Protein AF-A0A4Q3S7L4-F1 (afdb_monomer)

Mean predicted aligned error: 8.44 Å

Secondary structure (DSSP, 8-state):
--HHHHHHHHHHHHTT-TT--HHHHHHHHHHHHHHHHHHHHHHHTT-PPPPPTTS-----HHHHHHHHHHHHHHHHHHHHHHTSPSSHHHHHHHHHHHHHHHHHHHHHHH---SHHHHHHHHHHHHHHHHHHHHHHHTT-HHHHHHHGGGGGGGGHHHHTSPP--

Radius of gyration: 17.94 Å; Cα contacts (8 Å, |Δi|>4): 155; chains: 1; bounding box: 43×28×60 Å

Sequence (165 aa):
MGLGQKLTHEVSEQLNAEGQDPAHVAMGLAICLGAVAAVTLLGSRQGRQPAAPGAEPSRSQLGKLIWPAITSTGTIAALRVWNAPDGPERGRALALWGATQALGLFWMKRRPEGFRLQLVAALTTAAVTALYARAALAVDEKAARLIAPTGFAGLSSLVARPVEG

Nearest PDB structures (foldseek):
  6wkt-assembly1_A  TM=6.113E-01  e=6.847E+00  Bacillus subtilis subsp. subtilis str. 168

pLDDT: mean 80.08, std 15.17, range [37.66, 95.94]

Solvent-accessible surface area (backbone atoms only — not comparable to full-atom values): 9083 Å² total; per-residue (Å²): 136,56,73,69,58,52,52,54,49,52,52,24,60,71,34,40,35,71,94,55,57,68,68,59,56,50,50,40,50,52,53,50,52,48,53,53,49,50,46,51,58,61,48,63,73,69,59,83,79,75,56,57,93,91,39,75,64,81,77,48,64,61,64,70,51,49,52,60,49,51,52,51,40,45,44,48,22,49,36,21,41,64,49,36,74,92,49,73,52,40,55,52,20,52,50,34,48,52,46,48,54,51,49,50,48,47,47,61,73,67,52,65,74,56,69,70,48,39,50,50,52,17,52,52,49,22,50,44,42,48,50,21,22,58,33,24,49,80,62,31,57,69,29,14,64,55,37,52,74,53,26,57,58,42,52,56,72,69,67,70,58,78,81,91,124

Foldseek 3Di:
DDPVVVVVVVVCVLLVNVPHDPVLLVVLLCVLVVLLVVLVVLLVVLDDDDADVVFDPCPPVCLVVVVVLLSVLLSSLLSSLSNFDDDPLSVQLNVLSSVLSVLSSVCSVVVQDDDVSLVVSLQVNLVSLLSSLVSSCVTPPSSSVSSNVVSRVSCVVVVRDDDDD

Structure (mmCIF, N/CA/C/O backbone):
data_AF-A0A4Q3S7L4-F1
#
_entry.id   AF-A0A4Q3S7L4-F1
#
loop_
_atom_site.group_PDB
_atom_site.id
_atom_site.type_symbol
_atom_site.label_atom_id
_atom_site.label_alt_id
_atom_site.label_comp_id
_atom_site.label_asym_id
_atom_site.label_entity_id
_atom_site.label_seq_id
_atom_site.pdbx_PDB_ins_code
_atom_site.Cartn_x
_atom_site.Cartn_y
_atom_site.Cartn_z
_atom_site.occupancy
_atom_site.B_iso_or_equiv
_atom_site.auth_seq_id
_atom_site.auth_comp_id
_atom_site.auth_asym_id
_atom_site.auth_atom_id
_atom_site.pdbx_PDB_model_num
ATOM 1 N N . MET A 1 1 ? 2.162 12.333 31.906 1.00 59.06 1 MET A N 1
ATOM 2 C CA . MET A 1 1 ? 2.050 11.250 30.903 1.00 59.06 1 MET A CA 1
ATOM 3 C C . MET A 1 1 ? 3.437 10.661 30.685 1.00 59.06 1 MET A C 1
ATOM 5 O O . MET A 1 1 ? 4.344 11.420 30.355 1.00 59.06 1 MET A O 1
ATOM 9 N N . GLY A 1 2 ? 3.631 9.370 30.973 1.00 83.62 2 GLY A N 1
ATOM 10 C CA . GLY A 1 2 ? 4.948 8.720 30.885 1.00 83.62 2 GLY A CA 1
ATOM 11 C C . GLY A 1 2 ? 5.414 8.517 29.437 1.00 83.62 2 GLY A C 1
ATOM 12 O O . GLY A 1 2 ? 4.586 8.444 28.531 1.00 83.62 2 GLY A O 1
ATOM 13 N N . LEU A 1 3 ? 6.729 8.407 29.215 1.00 78.75 3 LEU A N 1
ATOM 14 C CA . LEU A 1 3 ? 7.332 8.227 27.883 1.00 78.75 3 LEU A CA 1
ATOM 15 C C . LEU A 1 3 ? 6.751 7.010 27.135 1.00 78.75 3 LEU A C 1
ATOM 17 O O . LEU A 1 3 ? 6.435 7.109 25.956 1.00 78.75 3 LEU A O 1
ATOM 21 N N . GLY A 1 4 ? 6.524 5.895 27.839 1.00 77.19 4 GLY A N 1
ATOM 22 C CA . GLY A 1 4 ? 5.911 4.693 27.261 1.00 77.19 4 GLY A CA 1
ATOM 23 C C . GLY A 1 4 ? 4.477 4.914 26.771 1.00 77.19 4 GLY A C 1
ATOM 24 O O . GLY A 1 4 ? 4.135 4.485 25.680 1.00 77.19 4 GLY A O 1
ATOM 25 N N . GLN A 1 5 ? 3.655 5.661 27.516 1.00 80.75 5 GLN A N 1
ATOM 26 C CA . GLN A 1 5 ? 2.291 6.000 27.088 1.00 80.75 5 GLN A CA 1
ATOM 27 C C . GLN A 1 5 ? 2.274 6.907 25.856 1.00 80.75 5 GLN A C 1
ATOM 29 O O . GLN A 1 5 ? 1.404 6.744 25.006 1.00 80.75 5 GLN A O 1
ATOM 34 N N . LYS A 1 6 ? 3.224 7.846 25.749 1.00 81.25 6 LYS A N 1
ATOM 35 C CA . LYS A 1 6 ? 3.363 8.690 24.553 1.00 81.25 6 LYS A CA 1
ATOM 36 C C . LYS A 1 6 ? 3.698 7.859 23.321 1.00 81.25 6 LYS A C 1
ATOM 38 O O . LYS A 1 6 ? 3.029 8.008 22.310 1.00 81.25 6 LYS A O 1
ATOM 43 N N . LEU A 1 7 ? 4.660 6.944 23.435 1.00 81.19 7 LEU A N 1
ATOM 44 C CA . LEU A 1 7 ? 5.041 6.063 22.330 1.0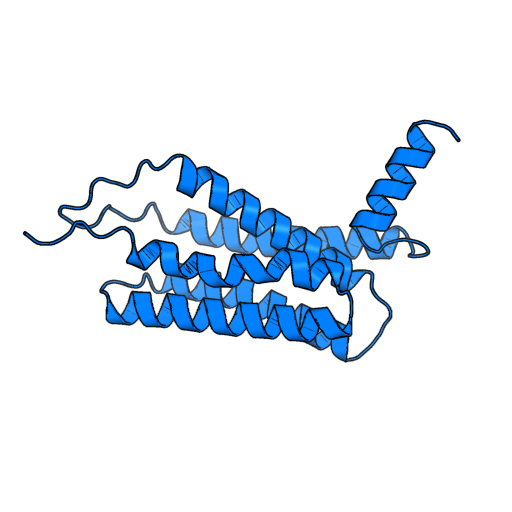0 81.19 7 LEU A CA 1
ATOM 45 C C . LEU A 1 7 ? 3.881 5.163 21.892 1.00 81.19 7 LEU A C 1
ATOM 47 O O . LEU A 1 7 ? 3.612 5.052 20.701 1.00 81.19 7 LEU A O 1
ATOM 51 N N . THR A 1 8 ? 3.149 4.563 22.835 1.00 83.44 8 THR A N 1
ATOM 52 C CA . THR A 1 8 ? 1.983 3.732 22.500 1.00 83.44 8 THR A CA 1
ATOM 53 C C . THR A 1 8 ? 0.882 4.542 21.823 1.00 83.44 8 THR A C 1
ATOM 55 O O . THR A 1 8 ? 0.276 4.064 20.865 1.00 83.44 8 THR A O 1
ATOM 58 N N . HIS A 1 9 ? 0.638 5.769 22.288 1.00 83.56 9 HIS A N 1
ATOM 59 C CA . HIS A 1 9 ? -0.331 6.675 21.677 1.00 83.56 9 HIS A CA 1
ATOM 60 C C . HIS A 1 9 ? 0.088 7.063 20.255 1.00 83.56 9 HIS A C 1
ATOM 62 O O . HIS A 1 9 ? -0.700 6.914 19.331 1.00 83.56 9 HIS A O 1
ATOM 68 N N . GLU A 1 10 ? 1.338 7.486 20.052 1.00 87.12 10 GLU A N 1
ATOM 69 C CA . GLU A 1 10 ? 1.856 7.852 18.727 1.00 87.12 10 GLU A CA 1
ATOM 70 C C . GLU A 1 10 ? 1.791 6.680 17.743 1.00 87.12 10 GLU A C 1
ATOM 72 O O . GLU A 1 10 ? 1.346 6.851 16.610 1.00 87.12 10 GLU A O 1
ATOM 77 N N . VAL A 1 11 ? 2.179 5.474 18.171 1.00 85.31 11 VAL A N 1
ATOM 78 C CA . VAL A 1 11 ? 2.077 4.263 17.341 1.00 85.31 11 VAL A CA 1
ATOM 79 C C . VAL A 1 11 ? 0.618 3.946 17.010 1.00 85.31 11 VAL A C 1
ATOM 81 O O . VAL A 1 11 ? 0.306 3.628 15.862 1.00 85.31 11 VAL A O 1
ATOM 84 N N . SER A 1 12 ? -0.287 4.065 17.984 1.00 85.19 12 SER A N 1
ATOM 85 C CA . SER A 1 12 ? -1.715 3.811 17.763 1.00 85.19 12 SER A CA 1
ATOM 86 C C . SER A 1 12 ? -2.308 4.817 16.779 1.00 85.19 12 SER A C 1
ATOM 88 O O . SER A 1 12 ? -2.974 4.421 15.823 1.00 85.19 12 SER A O 1
ATOM 90 N N . GLU A 1 13 ? -1.991 6.102 16.928 1.00 88.88 13 GLU A N 1
ATOM 91 C CA . GLU A 1 13 ? -2.430 7.153 16.011 1.00 88.88 13 GLU A CA 1
ATOM 92 C C . GLU A 1 13 ? -1.865 6.932 14.597 1.00 88.88 13 GLU A C 1
ATOM 94 O O . GLU A 1 13 ? -2.589 7.029 13.597 1.00 88.88 13 GLU A O 1
ATOM 99 N N . GLN A 1 14 ? -0.574 6.592 14.489 1.00 87.00 14 GLN A N 1
ATOM 100 C CA . GLN A 1 14 ? 0.097 6.327 13.212 1.00 87.00 14 GLN A CA 1
ATOM 101 C C . GLN A 1 14 ? -0.483 5.120 12.476 1.00 87.00 14 GLN A C 1
ATOM 103 O O . GLN A 1 14 ? -0.520 5.130 11.242 1.00 87.00 14 GLN A O 1
ATOM 108 N N . LEU A 1 15 ? -0.978 4.121 13.200 1.00 88.75 15 LEU A N 1
ATOM 109 C CA . LEU A 1 15 ? -1.600 2.929 12.628 1.00 88.75 15 LEU A CA 1
ATOM 110 C C . LEU A 1 15 ? -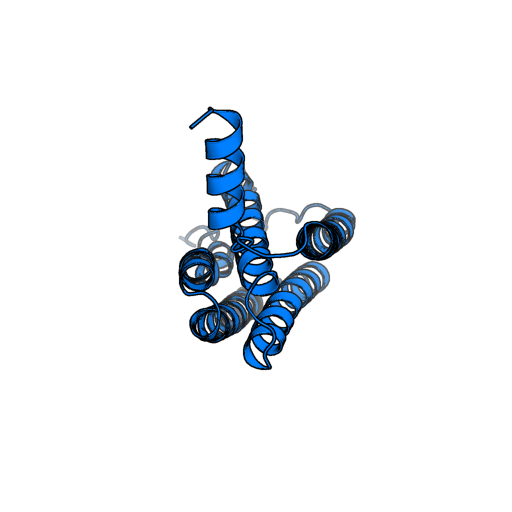3.122 3.030 12.506 1.00 88.75 15 LEU A C 1
ATOM 112 O O . LEU A 1 15 ? -3.729 2.074 12.034 1.00 88.75 15 LEU A O 1
ATOM 116 N N . ASN A 1 16 ? -3.736 4.157 12.884 1.00 91.69 16 ASN A N 1
ATOM 117 C CA . ASN A 1 16 ? -5.196 4.294 12.978 1.00 91.69 16 ASN A CA 1
ATOM 118 C C . ASN A 1 16 ? -5.832 3.233 13.905 1.00 91.69 16 ASN A C 1
ATOM 120 O O . ASN A 1 16 ? -6.913 2.729 13.635 1.00 91.69 16 ASN A O 1
ATOM 124 N N . ALA A 1 17 ? -5.119 2.844 14.962 1.00 87.88 17 ALA A N 1
ATOM 125 C CA . ALA A 1 17 ? -5.445 1.728 15.849 1.00 87.88 17 ALA A CA 1
ATOM 126 C C . ALA A 1 17 ? -6.047 2.164 17.197 1.00 87.88 17 ALA A C 1
ATOM 128 O O . ALA A 1 17 ? -6.259 1.330 18.076 1.00 87.88 17 ALA A O 1
ATOM 129 N N . GLU A 1 18 ? -6.304 3.459 17.397 1.00 85.94 18 GLU A N 1
ATOM 130 C CA . GLU A 1 18 ? -6.940 3.945 18.623 1.00 85.94 18 GLU A CA 1
ATOM 131 C C . GLU A 1 18 ? -8.313 3.286 18.822 1.00 85.94 18 GLU A C 1
ATOM 133 O O . GLU A 1 18 ? -9.172 3.318 17.944 1.00 85.94 18 GLU A O 1
ATOM 138 N N . GLY A 1 19 ? -8.504 2.651 19.981 1.00 82.12 19 GLY A N 1
ATOM 139 C CA . GLY A 1 19 ? -9.745 1.948 20.319 1.00 82.12 19 GLY A CA 1
ATOM 140 C C . GLY A 1 19 ? -9.929 0.579 19.653 1.00 82.12 19 GLY A C 1
ATOM 141 O O . GLY A 1 19 ? -10.952 -0.057 19.893 1.00 82.12 19 GLY A O 1
ATOM 142 N N . GLN A 1 20 ? -8.963 0.105 18.858 1.00 87.31 20 GLN A N 1
ATOM 143 C CA . GLN A 1 20 ? -9.003 -1.227 18.248 1.00 87.31 20 GLN A CA 1
ATOM 144 C C . GLN A 1 20 ? -8.474 -2.310 19.201 1.00 87.31 20 GLN A C 1
ATOM 146 O O . GLN A 1 20 ? -7.591 -2.061 20.024 1.00 87.31 20 GLN A O 1
ATOM 151 N N . ASP A 1 21 ? -8.987 -3.535 19.059 1.00 89.38 21 ASP A N 1
ATOM 152 C CA . ASP A 1 21 ? -8.467 -4.712 19.766 1.00 89.38 21 ASP A CA 1
ATOM 153 C C . ASP A 1 21 ? -7.011 -4.992 19.327 1.00 89.38 21 ASP A C 1
ATOM 155 O O . ASP A 1 21 ? -6.755 -5.120 18.121 1.00 89.38 21 ASP A O 1
ATOM 159 N N . PRO A 1 22 ? -6.042 -5.128 20.257 1.00 86.62 22 PRO A N 1
ATOM 160 C CA . PRO A 1 22 ? -4.669 -5.514 19.935 1.00 86.62 22 PRO A CA 1
ATOM 161 C C . PRO A 1 22 ? -4.557 -6.745 19.026 1.00 86.62 22 PRO A C 1
ATOM 163 O O . PRO A 1 22 ? -3.649 -6.801 18.191 1.00 86.62 22 PRO A O 1
ATOM 166 N N . ALA A 1 23 ? -5.474 -7.713 19.143 1.00 88.38 23 ALA A N 1
ATOM 167 C CA . ALA A 1 23 ? -5.490 -8.892 18.279 1.00 88.38 23 ALA A CA 1
ATOM 168 C C . ALA A 1 23 ? -5.809 -8.543 16.812 1.00 88.38 23 ALA A C 1
ATOM 170 O O . ALA A 1 23 ? -5.176 -9.081 15.900 1.00 88.38 23 ALA A O 1
ATOM 171 N N . HIS A 1 24 ? -6.729 -7.601 16.571 1.00 89.88 24 HIS A N 1
ATOM 172 C CA . HIS A 1 24 ? -7.073 -7.113 15.228 1.00 89.88 24 HIS A CA 1
ATOM 173 C C . HIS A 1 24 ? -5.899 -6.386 14.571 1.00 89.88 24 H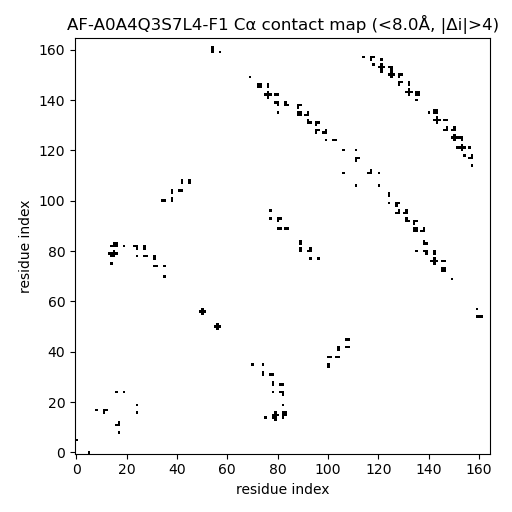IS A C 1
ATOM 175 O O . HIS A 1 24 ? -5.582 -6.634 13.404 1.00 89.88 24 HIS A O 1
ATOM 181 N N . VAL A 1 25 ? -5.210 -5.537 15.339 1.00 90.31 25 VAL A N 1
ATOM 182 C CA . VAL A 1 25 ? -4.021 -4.803 14.877 1.00 90.31 25 VAL A CA 1
ATOM 183 C C . VAL A 1 25 ? -2.884 -5.775 14.552 1.00 90.31 25 VAL A C 1
ATOM 185 O O . VAL A 1 25 ? -2.257 -5.667 13.496 1.00 90.31 25 VAL A O 1
ATOM 188 N N . ALA A 1 26 ? -2.641 -6.760 15.424 1.00 90.50 26 ALA A N 1
ATOM 189 C CA . ALA A 1 26 ? -1.627 -7.790 15.210 1.00 90.50 26 ALA A CA 1
ATOM 190 C C . ALA A 1 26 ? -1.932 -8.656 13.976 1.00 90.50 26 ALA A C 1
ATOM 192 O O . ALA A 1 26 ? -1.027 -8.961 13.198 1.00 90.50 26 ALA A O 1
ATOM 193 N N . MET A 1 27 ? -3.202 -9.005 13.755 1.00 92.50 27 MET A N 1
ATOM 194 C CA . MET A 1 27 ? -3.647 -9.724 12.560 1.00 92.50 27 MET A CA 1
ATOM 195 C C . MET A 1 27 ? -3.414 -8.903 11.287 1.00 92.50 27 MET A C 1
ATOM 197 O O . MET A 1 27 ? -2.837 -9.417 10.327 1.00 92.50 27 MET A O 1
ATOM 201 N N . GLY A 1 28 ? -3.790 -7.622 11.291 1.00 88.69 28 GLY A N 1
ATOM 202 C CA . GLY A 1 28 ? -3.521 -6.711 10.177 1.00 88.69 28 GLY A CA 1
ATOM 203 C C . GLY A 1 28 ? -2.033 -6.620 9.860 1.00 88.69 28 GLY A C 1
ATOM 204 O O . GLY A 1 28 ? -1.636 -6.750 8.698 1.00 88.69 28 GLY A O 1
ATOM 205 N N . LEU A 1 29 ? -1.200 -6.475 10.897 1.00 92.00 29 LEU A N 1
ATOM 206 C CA . LEU A 1 29 ? 0.258 -6.458 10.784 1.00 92.00 29 LEU A CA 1
ATOM 207 C C . LEU A 1 29 ? 0.793 -7.746 10.153 1.00 92.00 29 LEU A C 1
ATOM 209 O O . LEU A 1 29 ? 1.567 -7.683 9.196 1.00 92.00 29 LEU A O 1
ATOM 213 N N . ALA A 1 30 ? 0.346 -8.902 10.644 1.00 91.88 30 ALA A N 1
ATOM 214 C CA . ALA A 1 30 ? 0.751 -10.203 10.127 1.00 91.88 30 ALA A CA 1
ATOM 215 C C . ALA A 1 30 ? 0.361 -10.388 8.651 1.00 91.88 30 ALA A C 1
ATOM 217 O O . ALA A 1 30 ? 1.185 -10.837 7.854 1.00 91.88 30 ALA A O 1
ATOM 218 N N . ILE A 1 31 ? -0.857 -9.996 8.263 1.00 91.31 31 ILE A N 1
ATOM 219 C CA . ILE A 1 31 ? -1.338 -10.097 6.877 1.00 91.31 31 ILE A CA 1
ATOM 220 C C . ILE A 1 31 ? -0.544 -9.167 5.957 1.00 91.31 31 ILE A C 1
ATOM 222 O O . ILE A 1 31 ? -0.063 -9.603 4.908 1.00 91.31 31 ILE A O 1
ATOM 226 N N . CYS A 1 32 ? -0.374 -7.900 6.346 1.00 90.94 32 CYS A N 1
ATOM 227 C CA . CYS A 1 32 ? 0.298 -6.917 5.501 1.00 90.94 32 CYS A CA 1
ATOM 228 C C . CYS A 1 32 ? 1.775 -7.275 5.298 1.00 90.94 32 CYS A C 1
ATOM 230 O O . CYS A 1 32 ? 2.249 -7.347 4.160 1.00 90.94 32 CYS A O 1
ATOM 232 N N . LEU A 1 33 ? 2.488 -7.575 6.390 1.00 90.06 33 LEU A N 1
ATOM 233 C CA . LEU A 1 33 ? 3.884 -8.009 6.319 1.00 90.06 33 LEU A CA 1
ATOM 234 C C . LEU A 1 33 ? 4.022 -9.351 5.597 1.00 90.06 33 LEU A C 1
ATOM 236 O O . LEU A 1 33 ? 4.943 -9.513 4.799 1.00 90.06 33 LEU A O 1
ATOM 240 N N . GLY A 1 34 ? 3.101 -10.290 5.822 1.00 88.88 34 GLY A N 1
ATOM 241 C CA . GLY A 1 34 ? 3.090 -11.591 5.159 1.00 88.88 34 GLY A CA 1
ATOM 242 C C . GLY A 1 34 ? 2.958 -11.476 3.641 1.00 88.88 34 GLY A C 1
ATOM 243 O O . GLY A 1 34 ? 3.729 -12.097 2.910 1.00 88.88 34 GLY A O 1
ATOM 244 N N . ALA A 1 35 ? 2.045 -10.635 3.149 1.00 87.56 35 ALA A N 1
ATOM 245 C CA . ALA A 1 35 ? 1.868 -10.411 1.715 1.00 87.56 35 ALA A CA 1
ATOM 246 C C . ALA A 1 35 ? 3.100 -9.748 1.075 1.00 87.56 35 ALA A C 1
ATOM 248 O O . ALA A 1 35 ? 3.565 -10.180 0.017 1.00 87.56 35 ALA A O 1
ATOM 249 N N . VAL A 1 36 ? 3.670 -8.730 1.726 1.00 86.69 36 VAL A N 1
ATOM 250 C CA . VAL A 1 36 ? 4.894 -8.057 1.257 1.00 86.69 36 VAL A CA 1
ATOM 251 C C . VAL A 1 36 ? 6.084 -9.018 1.244 1.00 86.69 36 VAL A C 1
ATOM 253 O O . VAL A 1 36 ? 6.819 -9.084 0.252 1.00 86.69 36 VAL A O 1
ATOM 256 N N . ALA A 1 37 ? 6.256 -9.805 2.308 1.00 86.75 37 ALA A N 1
ATOM 257 C CA . ALA A 1 37 ? 7.306 -10.811 2.406 1.00 86.75 37 ALA A CA 1
ATOM 258 C C . ALA A 1 37 ? 7.144 -11.890 1.329 1.00 86.75 37 ALA A C 1
ATOM 260 O O . ALA A 1 37 ? 8.120 -12.238 0.664 1.00 86.75 37 ALA A O 1
ATOM 261 N N . ALA A 1 38 ? 5.919 -12.368 1.094 1.00 86.69 38 ALA A N 1
ATOM 262 C CA . ALA A 1 38 ? 5.631 -13.352 0.056 1.00 86.69 38 ALA A CA 1
ATOM 263 C C . ALA A 1 38 ? 6.018 -12.833 -1.336 1.00 86.69 38 ALA A C 1
ATOM 265 O O . ALA A 1 38 ? 6.751 -13.510 -2.059 1.00 86.69 38 ALA A O 1
ATOM 266 N N . VAL A 1 39 ? 5.607 -11.613 -1.695 1.00 83.50 39 VAL A N 1
ATOM 267 C CA . VAL A 1 39 ? 5.983 -10.988 -2.977 1.00 83.50 39 VAL A CA 1
ATOM 268 C C . VAL A 1 39 ? 7.501 -10.838 -3.093 1.00 83.50 39 VAL A C 1
ATOM 270 O O . VAL A 1 39 ? 8.076 -11.193 -4.122 1.00 83.50 39 VAL A O 1
ATOM 273 N N . THR A 1 40 ? 8.164 -10.385 -2.029 1.00 82.19 40 THR A N 1
ATOM 274 C CA . THR A 1 40 ? 9.623 -10.189 -2.004 1.00 82.19 40 THR A CA 1
ATOM 275 C C . THR A 1 40 ? 10.383 -11.507 -2.179 1.00 82.19 40 THR A C 1
ATOM 277 O O . THR A 1 40 ? 11.324 -11.583 -2.970 1.00 82.19 40 THR A O 1
ATOM 280 N N . LEU A 1 41 ? 9.966 -12.568 -1.482 1.00 84.75 41 LEU A N 1
ATOM 281 C CA . LEU A 1 41 ? 10.573 -13.900 -1.577 1.00 84.75 41 LEU A CA 1
ATOM 282 C C . LEU A 1 41 ? 10.342 -14.546 -2.947 1.00 84.75 41 LEU A C 1
ATOM 284 O O . LEU A 1 41 ? 11.229 -15.213 -3.480 1.00 84.75 41 LEU A O 1
ATOM 288 N N . LEU A 1 42 ? 9.160 -14.356 -3.532 1.00 81.25 42 LEU A N 1
ATOM 289 C CA . LEU A 1 42 ? 8.862 -14.853 -4.874 1.00 81.25 42 LEU A CA 1
ATOM 290 C C . LEU A 1 42 ? 9.653 -14.091 -5.945 1.00 81.25 42 LEU A C 1
ATOM 292 O O . LEU A 1 42 ? 10.127 -14.705 -6.902 1.00 81.25 42 LEU A O 1
ATOM 296 N N . GLY A 1 43 ? 9.844 -12.783 -5.762 1.00 71.81 43 GLY A N 1
ATOM 297 C CA . GLY A 1 43 ? 10.646 -11.943 -6.649 1.00 71.81 43 GLY A CA 1
ATOM 298 C C . GLY A 1 43 ? 12.145 -12.246 -6.585 1.00 71.81 43 GLY A C 1
ATOM 299 O O . GLY A 1 43 ? 12.800 -12.344 -7.621 1.00 71.81 43 GLY A O 1
ATOM 300 N N . SER A 1 44 ? 12.704 -12.466 -5.390 1.00 70.00 44 SER A N 1
ATOM 301 C CA . SER A 1 44 ? 14.149 -12.699 -5.211 1.00 70.00 44 SER A CA 1
ATOM 302 C C . SER A 1 44 ? 14.648 -13.990 -5.872 1.00 70.00 44 SER A C 1
ATOM 304 O O . SER A 1 44 ? 15.793 -14.055 -6.326 1.00 70.00 44 SER A O 1
ATOM 306 N N . ARG A 1 45 ? 13.775 -14.996 -6.011 1.00 65.69 45 ARG A N 1
ATOM 307 C CA . ARG A 1 45 ? 14.065 -16.260 -6.709 1.00 65.69 45 ARG A CA 1
ATOM 308 C C . ARG A 1 45 ? 14.256 -16.106 -8.216 1.00 65.69 45 ARG A C 1
ATOM 310 O O . ARG A 1 45 ? 14.801 -17.006 -8.846 1.00 65.69 45 ARG A O 1
ATOM 317 N N . GLN A 1 46 ? 13.830 -14.990 -8.802 1.00 58.25 46 GLN A N 1
ATOM 318 C CA . GLN A 1 46 ? 13.897 -14.787 -10.246 1.00 58.25 46 GLN A CA 1
ATOM 319 C C . GLN A 1 46 ? 15.249 -14.235 -10.725 1.00 58.25 46 GLN A C 1
ATOM 321 O O . GLN A 1 46 ? 15.392 -13.988 -11.912 1.00 58.25 46 GLN A O 1
ATOM 326 N N . GLY A 1 47 ? 16.272 -14.110 -9.875 1.00 50.56 47 GLY A N 1
ATOM 327 C CA . GLY A 1 47 ? 17.611 -13.671 -10.290 1.00 50.56 47 GLY A CA 1
ATOM 328 C C . GLY A 1 47 ? 17.697 -12.170 -10.603 1.00 50.56 47 GLY A C 1
ATOM 329 O O . GLY A 1 47 ? 16.715 -11.521 -10.959 1.00 50.56 47 GLY A O 1
ATOM 330 N N . ARG A 1 48 ? 18.891 -11.585 -10.431 1.00 54.41 48 ARG A N 1
ATOM 331 C CA . ARG A 1 48 ? 19.136 -10.164 -10.729 1.00 54.41 48 ARG A CA 1
ATOM 332 C C . ARG A 1 48 ? 18.930 -9.906 -12.219 1.00 54.41 48 ARG A C 1
ATOM 334 O O . ARG A 1 48 ? 19.501 -10.608 -13.047 1.00 54.41 48 ARG A O 1
ATOM 341 N N . GLN A 1 49 ? 18.149 -8.879 -12.540 1.00 52.75 49 GLN A N 1
ATOM 342 C CA . GLN A 1 49 ? 18.002 -8.384 -13.903 1.00 52.75 49 GLN A CA 1
ATOM 343 C C . GLN A 1 49 ? 19.402 -8.019 -14.438 1.00 52.75 49 GLN A C 1
ATOM 345 O O . GLN A 1 49 ? 20.085 -7.211 -13.797 1.00 52.75 49 GLN A O 1
ATOM 350 N N . PRO A 1 50 ? 19.882 -8.622 -15.540 1.00 45.94 50 PRO A N 1
ATOM 351 C CA . PRO A 1 50 ? 21.094 -8.142 -16.184 1.00 45.94 50 PRO A CA 1
ATOM 352 C C . PRO A 1 50 ? 20.834 -6.714 -16.669 1.00 45.94 50 PRO A C 1
ATOM 354 O O . PRO A 1 50 ? 19.738 -6.401 -17.142 1.00 45.94 50 PRO A O 1
ATOM 357 N N . ALA A 1 51 ? 21.817 -5.830 -16.492 1.00 50.31 51 ALA A N 1
ATOM 358 C CA . ALA A 1 51 ? 21.730 -4.480 -17.030 1.00 50.31 51 ALA A CA 1
ATOM 359 C C . ALA A 1 51 ? 21.487 -4.565 -18.543 1.00 50.31 51 ALA A C 1
ATOM 361 O O . ALA A 1 51 ? 22.049 -5.439 -19.208 1.00 50.31 51 ALA A O 1
ATOM 362 N N . ALA A 1 52 ? 20.630 -3.692 -19.079 1.00 45.41 52 ALA A N 1
ATOM 363 C CA . ALA A 1 52 ? 20.443 -3.615 -20.522 1.00 45.41 52 ALA A CA 1
ATOM 364 C C . ALA A 1 52 ? 21.812 -3.385 -21.200 1.00 45.41 52 ALA A C 1
ATOM 366 O O . ALA A 1 52 ? 22.633 -2.656 -20.636 1.00 45.41 52 ALA A O 1
ATOM 367 N N . PRO A 1 53 ? 22.094 -3.984 -22.372 1.00 38.19 53 PRO A N 1
ATOM 368 C CA . PRO A 1 53 ? 23.353 -3.749 -23.076 1.00 38.19 53 PRO A CA 1
ATOM 369 C C . PRO A 1 53 ? 23.560 -2.243 -23.301 1.00 38.19 53 PRO A C 1
ATOM 371 O O . PRO A 1 53 ? 22.698 -1.588 -23.878 1.00 38.19 53 PRO A O 1
ATOM 374 N N . GLY A 1 54 ? 24.661 -1.686 -22.787 1.00 51.22 54 GLY A N 1
ATOM 375 C CA . GLY A 1 54 ? 24.962 -0.247 -22.854 1.00 51.22 54 GLY A CA 1
ATOM 376 C C . GLY A 1 54 ? 24.373 0.615 -21.728 1.00 51.22 54 GLY A C 1
ATOM 377 O O . GLY A 1 54 ? 24.752 1.776 -21.601 1.00 51.22 54 GLY A O 1
ATOM 378 N N . ALA A 1 55 ? 23.510 0.073 -20.866 1.00 45.56 55 ALA A N 1
ATOM 379 C CA . ALA A 1 55 ? 23.138 0.735 -19.620 1.00 45.56 55 ALA A CA 1
ATOM 380 C C . ALA A 1 55 ? 24.192 0.415 -18.555 1.00 45.56 55 ALA A C 1
ATOM 382 O O . ALA A 1 55 ? 24.444 -0.760 -18.265 1.00 45.56 55 ALA A O 1
ATOM 383 N N . GLU A 1 56 ? 24.785 1.438 -17.929 1.00 45.16 56 GLU A N 1
ATOM 384 C CA . GLU A 1 56 ? 25.492 1.211 -16.670 1.00 45.16 56 GLU A CA 1
ATOM 385 C C . GLU A 1 56 ? 24.526 0.474 -15.733 1.00 45.16 56 GLU A C 1
ATOM 387 O O . GLU A 1 56 ? 23.386 0.925 -15.568 1.00 45.16 56 GLU A O 1
ATOM 392 N N . PRO A 1 57 ? 24.924 -0.667 -15.134 1.00 47.19 57 PRO A N 1
ATOM 393 C CA . PRO A 1 57 ? 24.102 -1.324 -14.134 1.00 47.19 57 PRO A CA 1
ATOM 394 C C . PRO A 1 57 ? 23.815 -0.263 -13.091 1.00 47.19 57 PRO A C 1
ATOM 396 O O . PRO A 1 57 ? 24.756 0.165 -12.426 1.00 47.19 57 PRO A O 1
ATOM 399 N N . SER A 1 58 ? 22.573 0.224 -12.998 1.00 49.84 58 SER A N 1
ATOM 400 C CA . SER A 1 58 ? 22.274 1.372 -12.155 1.00 49.84 58 SER A CA 1
ATOM 401 C C . SER A 1 58 ? 22.563 0.967 -10.714 1.00 49.84 58 SER A C 1
ATOM 403 O O . SER A 1 58 ? 21.729 0.404 -10.004 1.00 49.84 58 SER A O 1
ATOM 405 N N . ARG A 1 59 ? 23.781 1.259 -10.262 1.00 49.56 59 ARG A N 1
ATOM 406 C CA . ARG A 1 59 ? 24.220 1.176 -8.876 1.00 49.56 59 ARG A CA 1
ATOM 407 C C . ARG A 1 59 ? 23.623 2.346 -8.097 1.00 49.56 59 ARG A C 1
ATOM 409 O O . ARG A 1 59 ? 24.222 2.759 -7.111 1.00 49.56 59 ARG A O 1
ATOM 416 N N . SER A 1 60 ? 22.487 2.908 -8.528 1.00 53.62 60 SER A N 1
ATOM 417 C CA . SER A 1 60 ? 21.912 4.066 -7.866 1.00 53.62 60 SER A CA 1
ATOM 418 C C . SER A 1 60 ? 21.506 3.612 -6.465 1.00 53.62 60 SER A C 1
ATOM 420 O O . SER A 1 60 ? 20.579 2.826 -6.256 1.00 53.62 60 SER A O 1
ATOM 422 N N . GLN A 1 61 ? 22.296 4.032 -5.477 1.00 57.53 61 GLN A N 1
ATOM 423 C CA . GLN A 1 61 ? 21.996 3.805 -4.066 1.00 57.53 61 GLN A CA 1
ATOM 424 C C . GLN A 1 61 ? 20.598 4.351 -3.748 1.00 57.53 61 GLN A C 1
ATOM 426 O O . GLN A 1 61 ? 19.872 3.749 -2.964 1.00 57.53 61 GLN A O 1
ATOM 431 N N . LEU A 1 62 ? 20.183 5.399 -4.471 1.00 58.75 62 LEU A N 1
ATOM 432 C CA . LEU A 1 62 ? 18.831 5.940 -4.472 1.00 58.75 62 LEU A CA 1
ATOM 433 C C . LEU A 1 62 ? 17.765 4.876 -4.788 1.00 58.75 62 LEU A C 1
ATOM 435 O O . LEU A 1 62 ? 16.835 4.715 -4.009 1.00 58.75 62 LEU A O 1
ATOM 439 N N . GLY A 1 63 ? 17.906 4.092 -5.864 1.00 62.09 63 GLY A N 1
ATOM 440 C CA . GLY A 1 63 ? 16.932 3.049 -6.217 1.00 62.09 63 GLY A CA 1
ATOM 441 C C . GLY A 1 63 ? 16.849 1.924 -5.179 1.00 62.09 63 GLY A C 1
ATOM 442 O O . GLY A 1 63 ? 15.770 1.391 -4.920 1.00 62.09 63 GLY A O 1
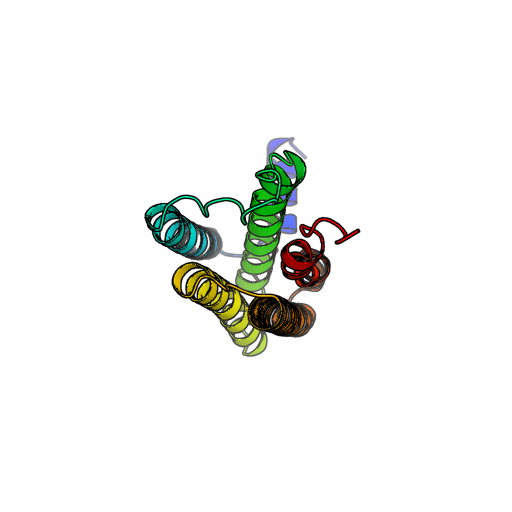ATOM 443 N N . LYS A 1 64 ? 17.974 1.606 -4.523 1.00 65.25 64 LYS A N 1
ATOM 444 C CA . LYS A 1 64 ? 18.025 0.626 -3.423 1.00 65.25 64 LYS A CA 1
ATOM 445 C C . LYS A 1 64 ? 17.365 1.127 -2.135 1.00 65.25 64 LYS A C 1
ATOM 447 O O . LYS A 1 64 ? 16.944 0.300 -1.336 1.00 65.25 64 LYS A O 1
ATOM 452 N N . LEU A 1 65 ? 17.283 2.442 -1.934 1.00 71.56 65 LEU A N 1
ATOM 453 C CA . LEU A 1 65 ? 16.668 3.072 -0.759 1.00 71.56 65 LEU A CA 1
ATOM 454 C C . LEU A 1 65 ? 15.189 3.412 -0.986 1.00 71.56 65 LEU A C 1
ATOM 456 O O . LEU A 1 65 ? 14.369 3.245 -0.085 1.00 71.56 65 LEU A O 1
ATOM 460 N N . ILE A 1 66 ? 14.836 3.838 -2.200 1.00 75.12 66 ILE A N 1
ATOM 461 C CA . ILE A 1 66 ? 13.473 4.235 -2.568 1.00 75.12 66 ILE A CA 1
ATOM 462 C C . ILE A 1 66 ? 12.518 3.037 -2.526 1.00 75.12 66 ILE A C 1
ATOM 464 O O . ILE A 1 66 ? 11.400 3.171 -2.032 1.00 75.12 66 ILE A O 1
ATOM 468 N N . TRP A 1 67 ? 12.946 1.854 -2.982 1.00 76.12 67 TRP A N 1
ATOM 469 C CA . TRP A 1 67 ? 12.069 0.678 -3.008 1.00 76.12 67 TRP A CA 1
ATOM 470 C C . TRP A 1 67 ? 11.602 0.209 -1.619 1.00 76.12 67 TRP A C 1
ATOM 472 O O . TRP A 1 67 ? 10.389 0.059 -1.429 1.00 76.12 67 TRP A O 1
ATOM 482 N N . PRO A 1 68 ? 12.501 0.019 -0.631 1.00 80.94 68 PRO A N 1
ATOM 483 C CA . PRO A 1 68 ? 12.103 -0.256 0.746 1.00 80.94 68 PRO A CA 1
ATOM 484 C C . PRO A 1 68 ? 11.221 0.845 1.338 1.00 80.94 68 PRO A C 1
ATOM 486 O O . PRO A 1 68 ? 10.240 0.528 2.002 1.00 80.94 68 PRO A O 1
ATOM 489 N N . ALA A 1 69 ? 11.520 2.121 1.069 1.00 83.00 69 ALA A N 1
ATOM 490 C CA . ALA A 1 69 ? 10.718 3.235 1.573 1.00 83.00 69 ALA A CA 1
ATOM 491 C C . ALA A 1 69 ? 9.274 3.184 1.048 1.00 83.00 69 ALA A C 1
ATOM 493 O O . ALA A 1 69 ? 8.341 3.187 1.845 1.00 83.00 69 ALA A O 1
ATOM 494 N N . ILE A 1 70 ? 9.083 3.038 -0.268 1.00 84.00 70 ILE A N 1
ATOM 495 C CA . ILE A 1 70 ? 7.752 2.919 -0.888 1.00 84.00 70 ILE A CA 1
ATOM 496 C C . ILE A 1 70 ? 6.987 1.720 -0.325 1.00 84.00 70 ILE A C 1
ATOM 498 O O . ILE A 1 70 ? 5.807 1.836 0.004 1.00 84.00 70 ILE A O 1
ATOM 502 N N . THR A 1 71 ? 7.662 0.579 -0.190 1.00 85.81 71 THR A N 1
ATOM 503 C CA . THR A 1 71 ? 7.056 -0.647 0.344 1.00 85.81 71 THR A CA 1
ATOM 504 C C . THR A 1 71 ? 6.592 -0.452 1.787 1.00 85.81 71 THR A C 1
ATOM 506 O O . THR A 1 71 ? 5.458 -0.794 2.126 1.00 85.81 71 THR A O 1
ATOM 509 N N . SER A 1 72 ? 7.434 0.148 2.630 1.00 86.50 72 SER A N 1
ATOM 510 C CA . SER A 1 72 ? 7.098 0.462 4.020 1.00 86.50 72 SER A CA 1
ATOM 511 C C . SER A 1 72 ? 5.928 1.437 4.106 1.00 86.50 72 SER A C 1
ATOM 513 O O . SER A 1 72 ? 4.958 1.168 4.811 1.00 86.50 72 SER A O 1
ATOM 515 N N . THR A 1 73 ? 5.966 2.527 3.337 1.00 89.12 73 THR A N 1
ATOM 516 C CA . THR A 1 73 ? 4.879 3.510 3.286 1.00 89.12 73 THR A CA 1
ATOM 517 C C . THR A 1 73 ? 3.564 2.871 2.844 1.00 89.12 73 THR A C 1
ATOM 519 O O . THR A 1 73 ? 2.532 3.105 3.472 1.00 89.12 73 THR A O 1
ATOM 522 N N . GLY A 1 74 ? 3.588 2.016 1.818 1.00 88.75 74 GLY A N 1
ATOM 523 C CA . GLY A 1 74 ? 2.394 1.310 1.359 1.00 88.75 74 GLY A CA 1
ATOM 524 C C . GLY A 1 74 ? 1.869 0.278 2.355 1.00 88.75 74 GLY A C 1
ATOM 525 O O . GLY A 1 74 ? 0.660 0.103 2.470 1.00 88.75 74 GLY A O 1
ATOM 526 N N . THR A 1 75 ? 2.754 -0.352 3.127 1.00 91.06 75 THR A N 1
ATOM 527 C CA . THR A 1 75 ? 2.370 -1.271 4.209 1.00 91.06 75 THR A CA 1
ATOM 528 C C . THR A 1 75 ? 1.695 -0.516 5.351 1.00 91.06 75 THR A C 1
ATOM 530 O O . THR A 1 75 ? 0.641 -0.932 5.822 1.00 91.06 75 THR A O 1
ATOM 533 N N . ILE A 1 76 ? 2.253 0.627 5.764 1.00 93.12 76 ILE A N 1
ATOM 534 C CA . ILE A 1 76 ? 1.651 1.487 6.794 1.00 93.12 76 ILE A CA 1
ATOM 535 C C . ILE A 1 76 ? 0.285 1.999 6.324 1.00 93.12 76 ILE A C 1
ATOM 537 O O . ILE A 1 76 ? -0.679 1.939 7.082 1.00 93.12 76 ILE A O 1
ATOM 541 N N . ALA A 1 77 ? 0.168 2.447 5.070 1.00 92.56 77 ALA A N 1
ATOM 542 C CA . ALA A 1 77 ? -1.109 2.880 4.506 1.00 92.56 77 ALA A CA 1
ATOM 543 C C . ALA A 1 77 ? -2.163 1.756 4.535 1.00 92.56 77 ALA A C 1
ATOM 545 O O . ALA A 1 77 ? -3.302 1.991 4.936 1.00 92.56 77 ALA A O 1
ATOM 546 N N . ALA A 1 78 ? -1.784 0.524 4.184 1.00 92.88 78 ALA A N 1
ATOM 547 C CA . ALA A 1 78 ? -2.681 -0.628 4.255 1.00 92.88 78 ALA A CA 1
ATOM 548 C C . ALA A 1 78 ? -3.104 -0.956 5.693 1.00 92.88 78 ALA A C 1
ATOM 550 O O . ALA A 1 78 ? -4.279 -1.231 5.927 1.00 92.88 78 ALA A O 1
ATOM 551 N N . LEU A 1 79 ? -2.186 -0.858 6.660 1.00 93.94 79 LEU A N 1
ATOM 552 C CA . LEU A 1 79 ? -2.492 -1.062 8.079 1.00 93.94 79 LEU A CA 1
ATOM 553 C C . LEU A 1 79 ? -3.460 -0.014 8.623 1.00 93.94 79 LEU A C 1
ATOM 555 O O . LEU A 1 79 ? -4.399 -0.358 9.338 1.00 93.94 79 LEU A O 1
ATOM 559 N N . ARG A 1 80 ? -3.284 1.252 8.237 1.00 95.69 80 ARG A N 1
ATOM 560 C CA . ARG A 1 80 ? -4.220 2.322 8.600 1.00 95.69 80 ARG A CA 1
ATOM 561 C C . ARG A 1 80 ? -5.625 2.073 8.056 1.00 95.69 80 ARG A C 1
ATOM 563 O O . ARG A 1 80 ? -6.602 2.286 8.770 1.00 95.69 80 ARG A O 1
ATOM 570 N N . VAL A 1 81 ? -5.722 1.593 6.814 1.00 94.75 81 VAL A N 1
ATOM 571 C CA . VAL A 1 81 ? -6.997 1.185 6.205 1.00 94.75 81 VAL A CA 1
ATOM 572 C C . VAL A 1 81 ? -7.574 -0.031 6.933 1.00 94.75 81 VAL A C 1
ATOM 574 O O . VAL A 1 81 ? -8.760 -0.043 7.226 1.00 94.75 81 VAL A O 1
ATOM 577 N N . TRP A 1 82 ? -6.762 -1.035 7.271 1.00 94.62 82 TRP A N 1
ATOM 578 C CA . TRP A 1 82 ? -7.198 -2.229 8.005 1.00 94.62 82 TRP A CA 1
ATOM 579 C C . TRP A 1 82 ? -7.817 -1.906 9.372 1.00 94.62 82 TRP A C 1
ATOM 581 O O . TRP A 1 82 ? -8.835 -2.491 9.744 1.00 94.62 82 TRP A O 1
ATOM 591 N N . ASN A 1 83 ? -7.223 -0.960 10.100 1.00 94.38 83 ASN A N 1
ATOM 592 C CA . ASN A 1 83 ? -7.701 -0.540 11.417 1.00 94.38 83 ASN A CA 1
ATOM 593 C C . ASN A 1 83 ? -8.866 0.470 11.360 1.00 94.38 83 ASN A C 1
ATOM 595 O O . ASN A 1 83 ? -9.404 0.846 12.400 1.00 94.38 83 ASN A O 1
ATOM 599 N N . ALA A 1 84 ? -9.283 0.904 10.167 1.00 92.06 84 ALA A N 1
ATOM 600 C CA . ALA A 1 84 ? -10.455 1.756 10.006 1.00 92.06 84 ALA A CA 1
ATOM 601 C C . ALA A 1 84 ? -11.773 0.975 10.233 1.00 92.06 84 ALA A C 1
ATOM 603 O O . ALA A 1 84 ? -11.791 -0.258 10.093 1.00 92.06 84 ALA A O 1
ATOM 604 N N . PRO A 1 85 ? -12.890 1.671 10.536 1.00 87.88 85 PRO A N 1
ATOM 605 C CA . PRO A 1 85 ? -14.187 1.040 10.782 1.00 87.88 85 PRO A CA 1
ATOM 606 C C . PRO A 1 85 ? -14.622 0.063 9.680 1.00 87.88 85 PRO A C 1
ATOM 608 O O . PRO A 1 85 ? -14.309 0.247 8.500 1.00 87.88 85 PRO A O 1
ATOM 611 N N . ASP A 1 86 ? -15.366 -0.979 10.067 1.00 87.69 86 ASP A N 1
ATOM 612 C CA . ASP A 1 86 ? -15.930 -1.953 9.129 1.00 87.69 86 ASP A CA 1
ATOM 613 C C . ASP A 1 86 ? -16.817 -1.270 8.084 1.00 87.69 86 ASP A C 1
ATOM 615 O O . ASP A 1 86 ? -17.728 -0.508 8.401 1.00 87.69 86 ASP A O 1
ATOM 619 N N . GLY A 1 87 ? -16.564 -1.571 6.810 1.00 89.19 87 GLY A N 1
ATOM 620 C CA . GLY A 1 87 ? -17.353 -1.038 5.711 1.00 89.19 87 GLY A CA 1
ATOM 621 C C . GLY A 1 87 ? -16.908 -1.555 4.343 1.00 89.19 87 GLY A C 1
ATOM 622 O O . GLY A 1 87 ? -15.781 -2.042 4.186 1.00 89.19 87 GLY A O 1
ATOM 623 N N . PRO A 1 88 ? -17.774 -1.434 3.320 1.00 91.44 88 PRO A N 1
ATOM 624 C CA . PRO A 1 88 ? -17.461 -1.877 1.963 1.00 91.44 88 PRO A CA 1
ATOM 625 C C . PRO A 1 88 ? -16.266 -1.123 1.365 1.00 91.44 88 PRO A C 1
ATOM 627 O O . PRO A 1 88 ? -15.491 -1.707 0.608 1.00 91.44 88 PRO A O 1
ATOM 630 N N . GLU A 1 89 ? -16.068 0.145 1.736 1.00 92.19 89 GLU A N 1
ATOM 631 C CA . GLU A 1 89 ? -14.941 0.954 1.257 1.00 92.19 89 GLU A CA 1
ATOM 632 C C . GLU A 1 89 ? -13.593 0.448 1.778 1.00 92.19 89 GLU A C 1
ATOM 634 O O . GLU A 1 89 ? -12.628 0.375 1.015 1.00 92.19 89 GLU A O 1
ATOM 639 N N . ARG A 1 90 ? -13.534 -0.021 3.032 1.00 94.06 90 ARG A N 1
ATOM 640 C CA . ARG A 1 90 ? -12.325 -0.650 3.578 1.00 94.06 90 ARG A CA 1
ATOM 641 C C . ARG A 1 90 ? -11.947 -1.898 2.785 1.00 94.06 90 ARG A C 1
ATOM 643 O O . ARG A 1 90 ? -10.792 -2.064 2.398 1.00 94.06 90 ARG A O 1
ATOM 650 N N . GLY A 1 91 ? -12.931 -2.755 2.506 1.00 94.69 91 GLY A N 1
ATOM 651 C CA . GLY A 1 91 ? -12.734 -3.958 1.697 1.00 94.69 91 GLY A CA 1
ATOM 652 C C . GLY A 1 91 ? -12.235 -3.637 0.286 1.00 94.69 91 GLY A C 1
ATOM 653 O O . GLY A 1 91 ? -11.280 -4.255 -0.181 1.00 94.69 91 GLY A O 1
ATOM 654 N N . ARG A 1 92 ? -12.820 -2.624 -0.369 1.00 95.00 92 ARG A N 1
ATOM 655 C CA . ARG A 1 92 ? -12.382 -2.146 -1.694 1.00 95.00 92 ARG A CA 1
ATOM 656 C C . ARG A 1 92 ? -10.945 -1.629 -1.674 1.00 95.00 92 ARG A C 1
ATOM 658 O O . ARG A 1 92 ? -10.160 -2.002 -2.544 1.00 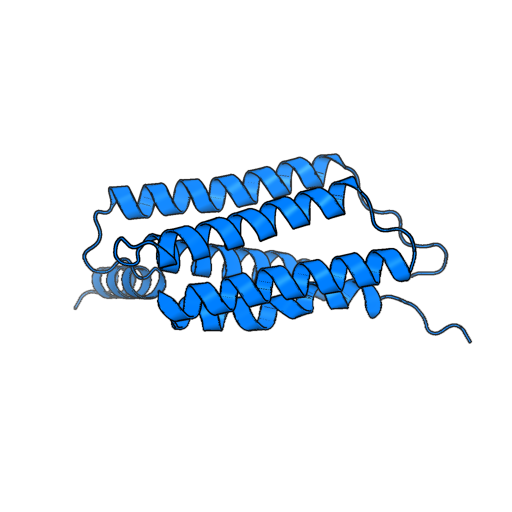95.00 92 ARG A O 1
ATOM 665 N N . ALA A 1 93 ? -10.588 -0.811 -0.686 1.00 95.19 93 ALA A N 1
ATOM 666 C CA . ALA A 1 93 ? -9.239 -0.274 -0.547 1.00 95.19 93 ALA A CA 1
ATOM 667 C C . ALA A 1 93 ? -8.202 -1.390 -0.318 1.00 95.19 93 ALA A C 1
ATOM 669 O O . ALA A 1 93 ? -7.184 -1.424 -1.008 1.00 95.19 93 ALA A O 1
ATOM 670 N N . LEU A 1 94 ? -8.481 -2.349 0.572 1.00 95.94 94 LEU A N 1
ATOM 671 C CA . LEU A 1 94 ? -7.598 -3.499 0.811 1.00 95.94 94 LEU A CA 1
ATOM 672 C C . LEU A 1 94 ? -7.501 -4.433 -0.403 1.00 95.94 94 LEU A C 1
ATOM 674 O O . LEU A 1 94 ? -6.421 -4.948 -0.686 1.00 95.94 94 LEU A O 1
ATOM 678 N N . ALA A 1 95 ? -8.588 -4.622 -1.155 1.00 95.50 95 ALA A N 1
ATOM 679 C CA . ALA A 1 95 ? -8.566 -5.398 -2.394 1.00 95.50 95 ALA A CA 1
ATOM 680 C C . ALA A 1 95 ? -7.685 -4.734 -3.465 1.00 95.50 95 ALA A C 1
ATOM 682 O O . ALA A 1 95 ? -6.900 -5.413 -4.126 1.00 95.50 95 ALA A O 1
ATOM 683 N N . LEU A 1 96 ? -7.767 -3.406 -3.608 1.00 95.19 96 LEU A N 1
ATOM 684 C CA . LEU A 1 96 ? -6.914 -2.642 -4.523 1.00 95.19 96 LEU A CA 1
ATOM 685 C C . LEU A 1 96 ? -5.446 -2.655 -4.087 1.00 95.19 96 LEU A C 1
ATOM 687 O O . LEU A 1 96 ? -4.568 -2.802 -4.935 1.00 95.19 96 LEU A O 1
ATOM 691 N N . TRP A 1 97 ? -5.169 -2.580 -2.785 1.00 94.12 97 TRP A N 1
ATOM 692 C CA . TRP A 1 97 ? -3.821 -2.796 -2.257 1.00 94.12 97 TRP A CA 1
ATOM 693 C C . TRP A 1 97 ? -3.317 -4.223 -2.535 1.00 94.12 97 TRP A C 1
ATOM 695 O O . TRP A 1 97 ? -2.198 -4.417 -2.996 1.00 94.12 97 TRP A O 1
ATOM 705 N N . GLY A 1 98 ? -4.150 -5.250 -2.366 1.00 93.69 98 GLY A N 1
ATOM 706 C CA . GLY A 1 98 ? -3.795 -6.611 -2.780 1.00 93.69 98 GLY A CA 1
ATOM 707 C C . GLY A 1 98 ? -3.497 -6.708 -4.284 1.00 93.69 98 GLY A C 1
ATOM 708 O O . GLY A 1 98 ? -2.562 -7.397 -4.699 1.00 93.69 98 GLY A O 1
ATOM 709 N N . ALA A 1 99 ? -4.242 -5.967 -5.108 1.00 93.44 99 ALA A N 1
ATOM 710 C CA . ALA A 1 99 ? -4.019 -5.902 -6.547 1.00 93.44 99 ALA A CA 1
ATOM 711 C C . ALA A 1 99 ? -2.676 -5.246 -6.913 1.00 93.44 99 ALA A C 1
ATOM 713 O O . ALA A 1 99 ? -2.039 -5.710 -7.860 1.00 93.44 99 ALA A O 1
ATOM 714 N N . THR A 1 100 ? -2.193 -4.237 -6.171 1.00 89.31 100 THR A N 1
ATOM 715 C CA . THR A 1 100 ? -0.850 -3.669 -6.418 1.00 89.31 100 THR A CA 1
ATOM 716 C C . THR A 1 100 ? 0.244 -4.707 -6.160 1.00 89.31 100 THR A C 1
ATOM 718 O O . THR A 1 100 ? 1.152 -4.855 -6.981 1.00 89.31 100 THR A O 1
ATOM 721 N N . GLN A 1 101 ? 0.122 -5.495 -5.087 1.00 90.44 101 GLN A N 1
ATOM 722 C CA . GLN A 1 101 ? 1.052 -6.582 -4.763 1.00 90.44 101 GLN A CA 1
ATOM 723 C C . GLN A 1 101 ? 1.063 -7.668 -5.855 1.00 90.44 101 GLN A C 1
ATOM 725 O O . GLN A 1 101 ? 2.130 -8.096 -6.310 1.00 90.44 101 GLN A O 1
ATOM 730 N N . ALA A 1 102 ? -0.120 -8.079 -6.324 1.00 90.00 102 ALA A N 1
ATOM 731 C CA . ALA A 1 102 ? -0.265 -9.060 -7.398 1.00 90.00 102 ALA A CA 1
ATOM 732 C C . ALA A 1 102 ? 0.291 -8.547 -8.738 1.00 90.00 102 ALA A C 1
ATOM 734 O O . ALA A 1 102 ? 0.972 -9.286 -9.452 1.00 90.00 102 ALA A O 1
ATOM 735 N N . LEU A 1 103 ? 0.050 -7.274 -9.060 1.00 89.00 103 LEU A N 1
ATOM 736 C CA . LEU A 1 103 ? 0.564 -6.632 -10.267 1.00 89.00 103 LEU A CA 1
ATOM 737 C C . LEU A 1 103 ? 2.096 -6.525 -10.241 1.00 89.00 103 LEU A C 1
ATOM 739 O O . LEU A 1 103 ? 2.747 -6.799 -11.249 1.00 89.00 103 LEU A O 1
ATOM 743 N N . GLY A 1 104 ? 2.683 -6.205 -9.083 1.00 85.44 104 GLY A N 1
ATOM 744 C CA . GLY A 1 104 ? 4.134 -6.228 -8.891 1.00 85.44 104 GLY A CA 1
ATOM 745 C C . GLY A 1 104 ? 4.724 -7.612 -9.168 1.00 85.44 104 GLY A C 1
ATOM 746 O O . GLY A 1 104 ? 5.677 -7.744 -9.939 1.00 85.44 104 GLY A O 1
ATOM 747 N N . LEU A 1 105 ? 4.110 -8.666 -8.623 1.00 85.81 105 LEU A N 1
ATOM 748 C CA . LEU A 1 105 ? 4.517 -10.049 -8.887 1.00 85.81 105 LEU A CA 1
ATOM 749 C C . LEU A 1 105 ? 4.369 -10.438 -10.366 1.00 85.81 105 LEU A C 1
ATOM 751 O O . LEU A 1 105 ? 5.249 -11.100 -10.925 1.00 85.81 105 LEU A O 1
ATOM 755 N N . PHE A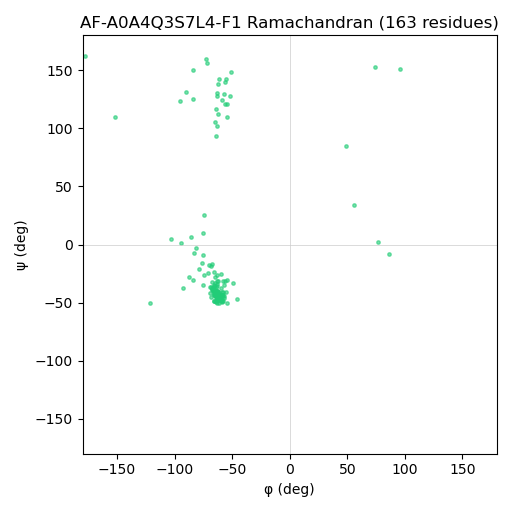 1 106 ? 3.283 -10.006 -11.008 1.00 88.88 106 PHE A N 1
ATOM 756 C CA . PHE A 1 106 ? 3.050 -10.219 -12.433 1.00 88.88 106 PHE A CA 1
ATOM 757 C C . PHE A 1 106 ? 4.166 -9.602 -13.285 1.00 88.88 106 PHE A C 1
ATOM 759 O O . PHE A 1 106 ? 4.741 -10.296 -14.128 1.00 88.88 106 PHE A O 1
ATOM 766 N N . TRP A 1 107 ? 4.524 -8.339 -13.039 1.00 83.94 107 TRP A N 1
ATOM 767 C CA . TRP A 1 107 ? 5.581 -7.662 -13.794 1.00 83.94 107 TRP A CA 1
ATOM 768 C C . TRP A 1 107 ? 6.971 -8.230 -13.514 1.00 83.94 107 TRP A C 1
ATOM 770 O O . TRP A 1 107 ? 7.751 -8.377 -14.458 1.00 83.94 107 TRP A O 1
ATOM 780 N N . MET A 1 108 ? 7.257 -8.64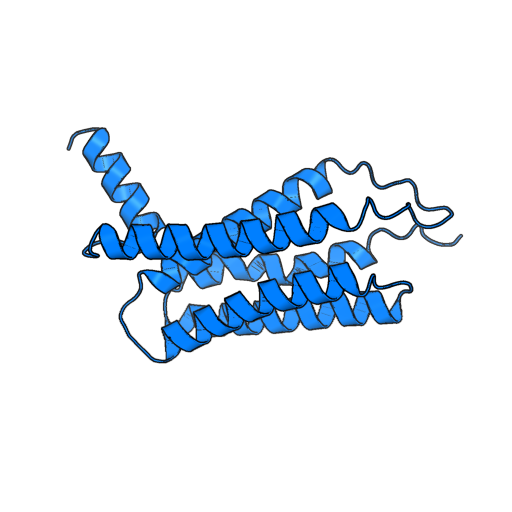0 -12.273 1.00 80.12 108 MET A N 1
ATOM 781 C CA . MET A 1 108 ? 8.491 -9.369 -11.954 1.00 80.12 108 MET A CA 1
ATOM 782 C C . MET A 1 108 ? 8.599 -10.657 -12.780 1.00 80.12 108 MET A C 1
ATOM 784 O O . MET A 1 108 ? 9.607 -10.867 -13.455 1.00 80.12 108 MET A O 1
ATOM 788 N N . LYS A 1 109 ? 7.527 -11.462 -12.830 1.00 83.50 109 LYS A N 1
ATOM 789 C CA . LYS A 1 109 ? 7.495 -12.708 -13.612 1.00 83.50 109 LYS A CA 1
ATOM 790 C C . LYS A 1 109 ? 7.592 -12.460 -15.116 1.00 83.50 109 LYS A C 1
ATOM 792 O O . LYS A 1 109 ? 8.270 -13.213 -15.811 1.00 83.50 109 LYS A O 1
ATOM 797 N N . ARG A 1 110 ? 6.886 -11.450 -15.634 1.00 83.75 110 ARG A N 1
ATOM 798 C CA . ARG A 1 110 ? 6.810 -11.202 -17.080 1.00 83.75 110 ARG A CA 1
ATOM 799 C C . ARG A 1 110 ? 8.085 -10.589 -17.649 1.00 83.75 110 ARG A C 1
ATOM 801 O O . ARG A 1 110 ? 8.318 -10.787 -18.841 1.00 83.75 110 ARG A O 1
ATOM 808 N N . ARG A 1 111 ? 8.853 -9.879 -16.808 1.00 77.38 111 ARG A N 1
ATOM 809 C CA . ARG A 1 111 ? 10.072 -9.128 -17.141 1.00 77.38 111 ARG A CA 1
ATOM 810 C C . ARG A 1 111 ? 9.872 -8.226 -18.363 1.00 77.38 111 ARG A C 1
ATOM 812 O O . ARG A 1 111 ? 10.156 -8.641 -19.482 1.00 77.38 111 ARG A O 1
ATOM 819 N N . PRO A 1 112 ? 9.337 -7.007 -18.185 1.00 72.50 112 PRO A N 1
ATOM 820 C CA . PRO A 1 112 ? 9.061 -6.114 -19.300 1.00 72.50 112 PRO A CA 1
ATOM 821 C C . PRO A 1 112 ? 10.351 -5.706 -20.035 1.00 72.50 112 PRO A C 1
ATOM 823 O O . PRO A 1 112 ? 11.096 -4.831 -19.588 1.00 72.50 112 PRO A O 1
ATOM 826 N N . GLU A 1 113 ? 10.599 -6.342 -21.179 1.00 74.94 113 GLU A N 1
ATOM 827 C CA . GLU A 1 113 ? 11.686 -6.024 -22.105 1.00 74.94 113 GLU A CA 1
ATOM 828 C C . GLU A 1 113 ? 11.155 -5.097 -23.213 1.00 74.94 113 GLU A C 1
ATOM 830 O O . GLU A 1 113 ? 10.174 -5.403 -23.891 1.00 74.94 113 GLU A O 1
ATOM 835 N N . GLY A 1 114 ? 11.777 -3.924 -23.366 1.00 73.75 114 GLY A N 1
ATOM 836 C CA . GLY A 1 114 ? 11.395 -2.916 -24.360 1.00 73.75 114 GLY A CA 1
ATOM 837 C C . GLY A 1 114 ? 10.463 -1.811 -23.842 1.00 73.75 114 GLY A C 1
ATOM 838 O O . GLY A 1 114 ? 9.649 -2.000 -22.938 1.00 73.75 114 GLY A O 1
ATOM 839 N N . PHE A 1 115 ? 10.574 -0.630 -24.459 1.00 77.44 115 PHE A N 1
ATOM 840 C CA . PHE A 1 115 ? 9.923 0.607 -24.010 1.00 77.44 115 PHE A CA 1
ATOM 841 C C . PHE A 1 115 ? 8.397 0.495 -23.893 1.00 77.44 115 PHE A C 1
ATOM 843 O O . PHE A 1 115 ? 7.826 0.916 -22.894 1.00 77.44 115 PHE A O 1
ATOM 850 N N . ARG A 1 116 ? 7.722 -0.115 -24.878 1.00 82.69 116 ARG A N 1
ATOM 851 C CA . ARG A 1 116 ? 6.251 -0.239 -24.873 1.00 82.69 116 ARG A CA 1
ATOM 852 C C . ARG A 1 116 ? 5.750 -1.031 -23.668 1.00 82.69 116 ARG A C 1
ATOM 854 O O . ARG A 1 116 ? 4.783 -0.631 -23.031 1.00 82.69 116 ARG A O 1
ATOM 861 N N . LEU A 1 117 ? 6.418 -2.137 -23.341 1.00 80.75 117 LEU A N 1
ATOM 862 C CA . LEU A 1 117 ? 6.010 -2.999 -22.238 1.00 80.75 117 LEU A CA 1
ATOM 863 C C . LEU A 1 117 ? 6.360 -2.374 -20.879 1.00 80.75 117 LEU A C 1
ATOM 865 O O . LEU A 1 117 ? 5.573 -2.488 -19.944 1.00 80.75 117 LEU A O 1
ATOM 869 N N . GLN A 1 118 ? 7.480 -1.648 -20.790 1.00 81.44 118 GLN A N 1
ATOM 870 C CA . GLN A 1 118 ? 7.833 -0.839 -19.616 1.00 81.44 118 GLN A CA 1
ATOM 871 C C . GLN A 1 118 ? 6.838 0.304 -19.384 1.00 81.44 118 GLN A C 1
ATOM 873 O O . GLN A 1 118 ? 6.401 0.513 -18.256 1.00 81.44 118 GLN A O 1
ATOM 878 N N . LEU A 1 119 ? 6.408 0.990 -20.447 1.00 82.69 119 LEU A N 1
ATOM 879 C CA . LEU A 1 119 ? 5.391 2.036 -20.373 1.00 82.69 119 LEU A CA 1
ATOM 880 C C . LEU A 1 119 ? 4.044 1.476 -19.901 1.00 82.69 119 LEU A C 1
ATOM 882 O O . LEU A 1 119 ? 3.431 2.039 -18.999 1.00 82.69 119 LEU A O 1
ATOM 886 N N . VAL A 1 120 ? 3.602 0.341 -20.451 1.00 87.25 120 VAL A N 1
ATOM 887 C CA . VAL A 1 120 ? 2.377 -0.338 -19.994 1.00 87.25 120 VAL A CA 1
ATOM 888 C C . VAL A 1 120 ? 2.497 -0.754 -18.527 1.00 87.25 120 VAL A C 1
ATOM 890 O O . VAL A 1 120 ? 1.565 -0.534 -17.752 1.00 87.25 120 VAL A O 1
ATOM 893 N N . ALA A 1 121 ? 3.638 -1.306 -18.113 1.00 85.75 121 ALA A N 1
ATOM 894 C CA . ALA A 1 121 ? 3.873 -1.676 -16.720 1.00 85.75 121 ALA A CA 1
ATOM 895 C C . ALA A 1 121 ? 3.819 -0.462 -15.782 1.00 85.75 121 ALA A C 1
ATOM 897 O O . ALA A 1 121 ? 3.175 -0.517 -14.731 1.00 85.75 121 ALA A O 1
ATOM 898 N N . ALA A 1 122 ? 4.428 0.653 -16.186 1.00 84.38 122 ALA A N 1
ATOM 899 C CA . ALA A 1 122 ? 4.408 1.896 -15.427 1.00 84.38 122 ALA A CA 1
ATOM 900 C C . ALA A 1 122 ? 2.990 2.478 -15.313 1.00 84.38 122 ALA A C 1
ATOM 902 O O . ALA A 1 122 ? 2.549 2.788 -14.209 1.00 84.38 122 ALA A O 1
ATOM 903 N N . LEU A 1 123 ? 2.255 2.572 -16.426 1.00 87.69 123 LEU A N 1
ATOM 904 C CA . LEU A 1 123 ? 0.899 3.129 -16.457 1.00 87.69 123 LEU A CA 1
ATOM 905 C C . LEU A 1 123 ? -0.098 2.270 -15.677 1.00 87.69 123 LEU A C 1
ATOM 907 O O . LEU A 1 123 ? -0.902 2.806 -14.920 1.00 87.69 123 LEU A O 1
ATOM 911 N N . THR A 1 124 ? -0.033 0.944 -15.818 1.00 90.12 124 THR A N 1
ATOM 912 C CA . THR A 1 124 ? -0.908 0.033 -15.060 1.00 90.12 124 THR A CA 1
ATOM 913 C C . THR A 1 124 ? -0.623 0.102 -13.563 1.00 90.12 124 THR A C 1
ATOM 915 O O . THR A 1 124 ? -1.560 0.189 -12.773 1.00 90.12 124 THR A O 1
ATOM 918 N N . THR A 1 125 ? 0.652 0.150 -13.164 1.00 87.19 125 THR A N 1
ATOM 919 C CA . THR A 1 125 ? 1.041 0.324 -11.755 1.00 87.19 125 THR A CA 1
ATOM 920 C C . THR A 1 125 ? 0.535 1.657 -11.208 1.00 87.19 125 THR A C 1
ATOM 922 O O . THR A 1 125 ? -0.091 1.686 -10.152 1.00 87.19 125 THR A O 1
ATOM 925 N N . ALA A 1 126 ? 0.732 2.752 -11.949 1.00 87.62 126 ALA A N 1
ATOM 926 C CA . ALA A 1 126 ? 0.258 4.075 -11.551 1.00 87.62 126 ALA A CA 1
ATOM 927 C C . ALA A 1 126 ? -1.272 4.119 -11.412 1.00 87.62 126 ALA A C 1
ATOM 929 O O . ALA A 1 126 ? -1.782 4.648 -10.425 1.00 87.62 126 ALA A O 1
ATOM 930 N N . ALA A 1 127 ? -2.003 3.521 -12.358 1.00 89.94 127 ALA A N 1
ATOM 931 C CA . ALA A 1 127 ? -3.461 3.476 -12.344 1.00 89.94 127 ALA A CA 1
ATOM 932 C C . ALA A 1 127 ? -4.008 2.698 -11.138 1.00 89.94 127 ALA A C 1
ATOM 934 O O . ALA A 1 127 ? -4.889 3.201 -10.440 1.00 89.94 127 ALA A O 1
ATOM 935 N N . VAL A 1 128 ? -3.476 1.504 -10.850 1.00 92.56 128 VAL A N 1
ATOM 936 C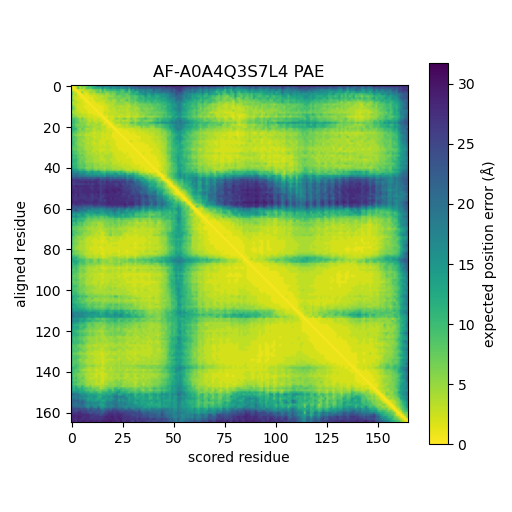 CA . VAL A 1 128 ? -3.930 0.706 -9.696 1.00 92.56 128 VAL A CA 1
ATOM 937 C C . VAL A 1 128 ? -3.584 1.406 -8.381 1.00 92.56 128 VAL A C 1
ATOM 939 O O . VAL A 1 128 ? -4.430 1.473 -7.490 1.00 92.56 128 VAL A O 1
ATOM 942 N N . THR A 1 129 ? -2.397 2.008 -8.270 1.00 89.88 129 THR A N 1
ATOM 943 C CA . THR A 1 129 ? -2.026 2.794 -7.084 1.00 89.88 129 THR A CA 1
ATOM 944 C C . THR A 1 129 ? -2.925 4.018 -6.901 1.00 89.88 129 THR A C 1
ATOM 946 O O . THR A 1 129 ? -3.335 4.307 -5.779 1.00 89.88 129 THR A O 1
ATOM 949 N N . ALA A 1 130 ? -3.295 4.716 -7.979 1.00 90.69 130 ALA A N 1
ATOM 950 C CA . ALA A 1 130 ? -4.224 5.844 -7.916 1.00 90.69 130 ALA A CA 1
ATOM 951 C C . ALA A 1 130 ? -5.643 5.408 -7.512 1.00 90.69 130 ALA A C 1
ATOM 953 O O . ALA A 1 130 ? -6.290 6.087 -6.714 1.00 90.69 130 ALA A O 1
ATOM 954 N N . LEU A 1 131 ? -6.117 4.262 -8.014 1.00 93.50 131 LEU A N 1
ATOM 955 C CA . LEU A 1 131 ? -7.389 3.675 -7.586 1.00 93.50 131 LEU A CA 1
ATOM 956 C C . LEU A 1 131 ? -7.359 3.318 -6.099 1.00 93.50 131 LEU A C 1
ATOM 958 O O . LEU A 1 131 ? -8.304 3.648 -5.383 1.00 93.50 131 LEU A O 1
ATOM 962 N N . TYR A 1 132 ? -6.272 2.704 -5.624 1.00 92.44 132 TYR A N 1
ATOM 963 C CA . TYR A 1 132 ? -6.089 2.424 -4.202 1.00 92.44 132 TYR A CA 1
ATOM 964 C C . TYR A 1 132 ? -6.087 3.715 -3.375 1.00 92.44 132 TYR A C 1
ATOM 966 O O . TYR A 1 132 ? -6.841 3.804 -2.412 1.00 92.44 132 TYR A O 1
ATOM 974 N N . ALA A 1 133 ? -5.330 4.739 -3.779 1.00 92.06 133 ALA A N 1
ATOM 975 C CA . ALA A 1 133 ? -5.307 6.033 -3.094 1.00 92.06 133 ALA A CA 1
ATOM 976 C C . ALA A 1 133 ? -6.707 6.665 -3.022 1.00 92.06 133 ALA A C 1
ATOM 978 O O . ALA A 1 133 ? -7.121 7.139 -1.967 1.00 92.06 133 ALA A O 1
ATOM 979 N N . ARG A 1 134 ? -7.468 6.617 -4.123 1.00 92.56 134 ARG A N 1
ATOM 980 C CA . ARG A 1 134 ? -8.845 7.121 -4.178 1.00 92.56 134 ARG A CA 1
ATOM 981 C C . ARG A 1 134 ? -9.785 6.347 -3.253 1.00 92.56 134 ARG A C 1
ATOM 983 O O . ARG A 1 134 ? -10.606 6.969 -2.590 1.00 92.56 134 ARG A O 1
ATOM 990 N N . ALA A 1 135 ? -9.683 5.021 -3.211 1.00 93.19 135 ALA A N 1
ATOM 991 C CA . ALA A 1 135 ? -10.482 4.206 -2.298 1.00 93.19 135 ALA A CA 1
ATOM 992 C C . ALA A 1 135 ? -10.079 4.446 -0.834 1.00 93.19 135 ALA A C 1
ATOM 994 O O . ALA A 1 135 ? -10.939 4.557 0.033 1.00 93.19 135 ALA A O 1
ATOM 995 N N . ALA A 1 136 ? -8.781 4.601 -0.564 1.00 92.62 136 ALA A N 1
ATOM 996 C CA . ALA A 1 136 ? -8.265 4.917 0.761 1.00 92.62 136 ALA A CA 1
ATOM 997 C C . ALA A 1 136 ? -8.747 6.288 1.257 1.00 92.62 136 ALA A C 1
ATOM 999 O O . ALA A 1 136 ? -9.033 6.407 2.440 1.00 92.62 136 ALA A O 1
ATOM 1000 N N . LEU A 1 137 ? -8.928 7.293 0.385 1.00 93.12 137 LEU A N 1
ATOM 1001 C CA . LEU A 1 137 ? -9.479 8.603 0.780 1.00 93.12 137 LEU A CA 1
ATOM 1002 C C . LEU A 1 137 ? -10.870 8.504 1.414 1.00 93.12 137 LEU A C 1
ATOM 1004 O O . LEU A 1 137 ? -11.198 9.316 2.272 1.00 93.12 137 LEU A O 1
ATOM 1008 N N . ALA A 1 138 ? -11.677 7.522 1.008 1.00 92.06 138 ALA A N 1
ATOM 1009 C CA . ALA A 1 138 ? -13.005 7.301 1.576 1.00 92.06 138 ALA A CA 1
ATOM 1010 C C . ALA A 1 138 ? -12.966 6.653 2.975 1.00 92.06 138 ALA A C 1
ATOM 1012 O O . ALA A 1 138 ? -14.006 6.544 3.620 1.00 92.06 138 ALA A O 1
ATOM 1013 N N . VAL A 1 139 ? -11.791 6.200 3.426 1.00 92.69 139 VAL A N 1
ATOM 1014 C CA . VAL A 1 139 ? -11.610 5.393 4.642 1.00 92.69 139 VAL A CA 1
ATOM 1015 C C . VAL A 1 139 ? -10.666 6.073 5.636 1.00 92.69 139 VAL A C 1
ATOM 1017 O O . VAL A 1 139 ? -10.999 6.205 6.808 1.00 92.69 139 VAL A O 1
ATOM 1020 N N . ASP A 1 140 ? -9.488 6.499 5.178 1.00 93.19 140 ASP A N 1
ATOM 1021 C CA . ASP A 1 140 ? -8.455 7.164 5.970 1.00 93.19 140 ASP A CA 1
ATOM 1022 C C . ASP A 1 140 ? -7.620 8.107 5.080 1.00 93.19 140 ASP A C 1
ATOM 1024 O O . ASP A 1 140 ? -6.821 7.686 4.237 1.00 93.19 140 ASP A O 1
ATOM 1028 N N . GLU A 1 141 ? -7.780 9.417 5.282 1.00 91.69 141 GLU A N 1
ATOM 1029 C CA . GLU A 1 141 ? -7.096 10.435 4.476 1.00 91.69 141 GLU A CA 1
ATOM 1030 C C . GLU A 1 141 ? -5.566 10.367 4.622 1.00 91.69 141 GLU A C 1
ATOM 1032 O O . GLU A 1 141 ? -4.830 10.562 3.649 1.00 91.69 141 GLU A O 1
ATOM 1037 N N . LYS A 1 142 ? -5.062 10.049 5.824 1.00 91.38 142 LYS A N 1
ATOM 1038 C CA . LYS A 1 142 ? -3.617 9.922 6.069 1.00 91.38 142 LYS A CA 1
ATOM 1039 C C . LYS A 1 142 ? -3.020 8.783 5.223 1.00 91.38 142 LYS A C 1
ATOM 1041 O O . LYS A 1 142 ? -1.975 8.984 4.607 1.00 91.38 142 LYS A O 1
ATOM 1046 N N . ALA A 1 143 ? -3.687 7.634 5.111 1.00 89.69 143 ALA A N 1
ATOM 1047 C CA . ALA A 1 143 ? -3.274 6.504 4.277 1.00 89.69 143 ALA A CA 1
ATOM 1048 C C . ALA A 1 143 ? -3.227 6.880 2.795 1.00 89.69 143 ALA A C 1
ATOM 1050 O O . ALA A 1 143 ? -2.253 6.567 2.105 1.00 89.69 143 ALA A O 1
ATOM 1051 N N . ALA A 1 144 ? -4.236 7.605 2.311 1.00 88.88 144 ALA A N 1
ATOM 1052 C CA . ALA A 1 144 ? -4.245 8.091 0.938 1.00 88.88 144 ALA A CA 1
ATOM 1053 C C . ALA A 1 144 ? -3.081 9.047 0.645 1.00 88.88 144 ALA A C 1
ATOM 1055 O O . ALA A 1 144 ? -2.408 8.905 -0.377 1.00 88.88 144 ALA A O 1
ATOM 1056 N N . ARG A 1 145 ? -2.798 9.989 1.555 1.00 89.81 145 ARG A N 1
ATOM 1057 C CA . ARG A 1 145 ? -1.665 10.922 1.424 1.00 89.81 145 ARG A CA 1
ATOM 1058 C C . ARG A 1 145 ? -0.316 10.199 1.445 1.00 89.81 145 ARG A C 1
ATOM 1060 O O . ARG A 1 145 ? 0.582 10.589 0.704 1.00 89.81 145 ARG A O 1
ATOM 1067 N N . LEU A 1 146 ? -0.184 9.140 2.249 1.00 88.56 146 LEU A N 1
ATOM 1068 C CA . LEU A 1 146 ? 1.021 8.307 2.293 1.00 88.56 146 LEU A CA 1
ATOM 1069 C C . LEU A 1 146 ? 1.279 7.608 0.952 1.00 88.56 146 LEU A C 1
ATOM 1071 O O . LEU A 1 146 ? 2.415 7.595 0.479 1.00 88.56 146 LEU A O 1
ATOM 1075 N N . ILE A 1 147 ? 0.245 7.041 0.324 1.00 86.62 147 ILE A N 1
ATOM 1076 C CA . ILE A 1 147 ? 0.427 6.237 -0.891 1.00 86.62 147 ILE A CA 1
ATOM 1077 C C . ILE A 1 147 ? 0.408 7.055 -2.190 1.00 86.62 147 ILE A C 1
ATOM 1079 O O . ILE A 1 147 ? 1.072 6.664 -3.149 1.00 86.62 147 ILE A O 1
ATOM 1083 N N . ALA A 1 148 ? -0.280 8.199 -2.241 1.00 83.50 148 ALA A N 1
ATOM 1084 C CA . ALA A 1 148 ? -0.396 9.034 -3.442 1.00 83.50 148 ALA A CA 1
ATOM 1085 C C . ALA A 1 148 ? 0.931 9.276 -4.208 1.00 83.50 148 ALA A C 1
ATOM 1087 O O . ALA A 1 148 ? 0.949 9.056 -5.423 1.00 83.50 148 ALA A O 1
ATOM 1088 N N . PRO A 1 149 ? 2.063 9.644 -3.565 1.00 81.94 149 PRO A N 1
ATOM 1089 C CA . PRO A 1 149 ? 3.318 9.881 -4.287 1.00 81.94 149 PRO A CA 1
ATOM 1090 C C . PRO A 1 149 ? 3.936 8.608 -4.891 1.00 81.94 149 PRO A C 1
ATOM 1092 O O . PRO A 1 149 ? 4.746 8.690 -5.814 1.00 81.94 149 PRO A O 1
ATOM 1095 N N . THR A 1 150 ? 3.550 7.419 -4.420 1.00 79.81 150 THR A N 1
ATOM 1096 C CA . THR A 1 150 ? 4.132 6.144 -4.872 1.00 79.81 150 THR A CA 1
ATOM 1097 C C . THR A 1 150 ? 3.632 5.701 -6.249 1.00 79.81 150 THR A C 1
ATOM 1099 O O . THR A 1 150 ? 4.285 4.883 -6.896 1.00 79.81 150 THR A O 1
ATOM 1102 N N . GLY A 1 151 ? 2.530 6.271 -6.757 1.00 69.12 151 GLY A N 1
ATOM 1103 C CA . GLY A 1 151 ? 2.004 5.953 -8.093 1.00 69.12 151 GLY A CA 1
ATOM 1104 C C . GLY A 1 151 ? 2.997 6.244 -9.224 1.00 69.12 151 GLY A C 1
ATOM 1105 O O . GLY A 1 151 ? 2.982 5.576 -10.255 1.00 69.12 151 GLY A O 1
ATOM 1106 N N . PHE A 1 152 ? 3.928 7.173 -9.003 1.00 66.75 152 PHE A N 1
ATOM 1107 C CA . PHE A 1 152 ? 4.972 7.527 -9.964 1.00 66.75 152 PHE A CA 1
ATOM 1108 C C . PHE A 1 152 ? 6.190 6.595 -9.929 1.00 66.75 152 PHE A C 1
ATOM 1110 O O . PHE A 1 152 ? 7.050 6.687 -10.803 1.00 66.75 152 PHE A O 1
ATOM 1117 N N . ALA A 1 153 ? 6.273 5.665 -8.971 1.00 67.62 153 ALA A N 1
ATOM 1118 C CA . ALA A 1 153 ? 7.431 4.785 -8.807 1.00 67.62 153 ALA A CA 1
ATOM 1119 C C . ALA A 1 153 ? 7.747 3.965 -10.070 1.00 67.62 153 ALA A C 1
ATOM 1121 O O . ALA A 1 153 ? 8.915 3.766 -10.409 1.00 67.62 153 ALA A O 1
ATOM 1122 N N . GLY A 1 154 ? 6.713 3.554 -10.813 1.00 59.59 154 GLY A N 1
ATOM 1123 C CA . GLY A 1 154 ? 6.858 2.831 -12.079 1.00 59.59 154 GLY A CA 1
ATOM 1124 C C . GLY A 1 154 ? 7.568 3.631 -13.180 1.00 59.59 154 GLY A C 1
ATOM 1125 O O . GLY A 1 154 ? 8.231 3.036 -14.031 1.00 59.59 154 GLY A O 1
ATOM 1126 N N . LEU A 1 155 ? 7.513 4.969 -13.136 1.00 61.75 155 LEU A N 1
ATOM 1127 C CA . LEU A 1 155 ? 8.183 5.836 -14.113 1.00 61.75 155 LEU A CA 1
ATOM 1128 C C . LEU A 1 155 ? 9.709 5.824 -13.977 1.00 61.75 155 LEU A C 1
ATOM 1130 O O . LEU A 1 155 ? 10.399 6.174 -14.930 1.00 61.75 155 LEU A O 1
ATOM 1134 N N . SER A 1 156 ? 10.255 5.374 -12.842 1.00 63.19 156 SER A N 1
ATOM 1135 C CA . SER A 1 156 ? 11.710 5.239 -12.668 1.00 63.19 156 SER A CA 1
ATOM 1136 C C . SER A 1 156 ? 12.353 4.353 -13.743 1.00 63.19 156 SER A C 1
ATOM 1138 O O . SER A 1 156 ? 13.470 4.620 -14.181 1.00 63.19 156 SER A O 1
ATOM 1140 N N . SER A 1 157 ? 11.615 3.353 -14.237 1.00 60.97 157 SER A N 1
ATOM 1141 C CA . SER A 1 157 ? 12.052 2.475 -15.326 1.00 60.97 157 SER A CA 1
ATOM 1142 C C . SER A 1 157 ? 12.225 3.193 -16.672 1.00 60.97 157 SER A C 1
ATOM 1144 O O . SER A 1 157 ? 13.007 2.738 -17.502 1.00 60.97 157 SER A O 1
ATOM 1146 N N . LEU A 1 158 ? 11.547 4.329 -16.876 1.00 60.94 158 LEU A N 1
ATOM 1147 C CA . LEU A 1 158 ? 11.620 5.125 -18.106 1.00 60.94 158 LEU A CA 1
ATOM 1148 C C . LEU A 1 158 ? 12.821 6.080 -18.108 1.00 60.94 158 LEU A C 1
ATOM 1150 O O . LEU A 1 158 ? 13.373 6.363 -19.166 1.00 60.94 158 LEU A O 1
ATOM 1154 N N . VAL A 1 159 ? 13.238 6.555 -16.930 1.00 56.44 159 VAL A N 1
ATOM 1155 C CA . VAL A 1 159 ? 14.343 7.520 -16.767 1.00 56.44 159 VAL A CA 1
ATOM 1156 C C . VAL A 1 159 ? 15.717 6.845 -16.870 1.00 56.44 159 VAL A C 1
ATOM 1158 O O . VAL A 1 159 ? 16.705 7.495 -17.183 1.00 56.44 159 VAL A O 1
ATOM 1161 N N . ALA A 1 160 ? 15.801 5.529 -16.659 1.00 52.94 160 ALA A N 1
ATOM 1162 C CA . ALA A 1 160 ? 17.062 4.783 -16.637 1.00 52.94 160 ALA A CA 1
ATOM 1163 C C . ALA A 1 160 ? 17.702 4.523 -18.022 1.00 52.94 160 ALA A C 1
ATOM 1165 O O . ALA A 1 160 ? 18.639 3.728 -18.111 1.00 52.94 160 ALA A O 1
ATOM 1166 N N . ARG A 1 161 ? 17.214 5.143 -19.106 1.00 51.09 161 ARG A N 1
ATOM 1167 C CA . ARG A 1 161 ? 17.829 5.006 -20.434 1.00 51.09 161 ARG A CA 1
ATOM 1168 C C . ARG A 1 161 ? 18.892 6.088 -20.659 1.00 51.09 161 ARG A C 1
ATOM 1170 O O . ARG A 1 161 ? 18.588 7.259 -20.438 1.00 51.09 161 ARG A O 1
ATOM 1177 N N . PRO A 1 162 ? 20.105 5.736 -21.129 1.00 46.47 162 PRO A N 1
ATOM 1178 C CA . PRO A 1 162 ? 21.004 6.733 -21.692 1.00 46.47 162 PRO A CA 1
ATOM 1179 C C . PRO A 1 162 ? 20.343 7.371 -22.922 1.00 46.47 162 PRO A C 1
ATOM 1181 O O . PRO A 1 162 ? 19.629 6.701 -23.671 1.00 46.47 162 PRO A O 1
ATOM 1184 N N . VAL A 1 163 ? 20.556 8.675 -23.097 1.00 42.12 163 VAL A N 1
ATOM 1185 C CA . VAL A 1 163 ? 20.161 9.403 -24.307 1.00 42.12 163 VAL A CA 1
ATOM 1186 C C . VAL A 1 163 ? 20.976 8.811 -25.455 1.00 42.12 163 VAL A C 1
ATOM 1188 O O . VAL A 1 163 ? 22.202 8.855 -25.407 1.00 42.12 163 VAL A O 1
ATOM 1191 N N . GLU A 1 164 ? 20.315 8.202 -26.439 1.00 43.00 164 GLU A N 1
ATOM 1192 C CA . GLU A 1 164 ? 20.973 7.817 -27.690 1.00 43.00 164 GLU A CA 1
ATOM 1193 C C . GLU A 1 164 ? 21.455 9.111 -28.364 1.00 43.00 164 GLU A C 1
ATOM 1195 O O . GLU A 1 164 ? 20.641 9.965 -28.722 1.00 43.00 164 GLU A O 1
ATOM 1200 N N . GLY A 1 165 ? 22.776 9.279 -28.438 1.00 37.66 165 GLY A N 1
ATOM 1201 C CA . GLY A 1 165 ? 23.472 10.335 -29.169 1.00 37.66 165 GLY A CA 1
ATOM 1202 C C . GLY A 1 165 ? 24.364 9.724 -30.234 1.00 37.66 165 GLY A C 1
ATOM 1203 O O . GLY A 1 165 ? 24.861 8.600 -29.992 1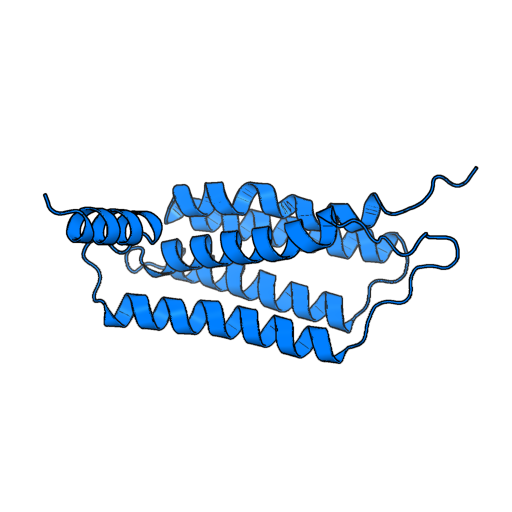.00 37.66 165 GLY A O 1
#